Protein AF-A0A1E4RQ78-F1 (afdb_monomer_lite)

Foldseek 3Di:
DDDDPDPDLDQQDQDPDDDNVVSVVVSVVSNVVSVVCVVVPDDLLNVLVLLCVLCVQPLVLLQLLLQLQLLCVVQPQALDDDLVSLVVCQVVQVVCCVVPNLVSVQVSQVVCVVSVNDPDRPNDDAGSNGNGSSRNNSDDPVQSVCSLLQHDDPDHNLPPDDPDPTHRPRDD

Organism: NCBI:txid984485

pLDDT: mean 79.05, std 14.65, range [34.5, 94.62]

Sequence (172 aa):
MNESKENEILRPVFPKKGNLLLNALNYVKEVDNYQKQLSQSGTSQDRATELITRIKDKKQLLYLLSIFHYELSKIGITNKDPDEFRNSILWRYRLNWLFKYNKIHNIFWESCQLENVSENNHSLGFNPISIGILDPRNFSTDTYKQLQSGKLGSVDFSDVQGITFSRPPYQR

Secondary structure (DSSP, 8-state):
---------PPP---SSS-HHHHHHHHHHHHHHHHHHHHHHS-HHHHHHHHHHHHTT-HHHHHHHHHHHHHHHTTT--TT--HHHHHHTHHHHHHHIIIIIHHHHHHHHHHHHHTTS-SS-------SS--GGG-GGGS-HHHHHHHHHTEETTEE-TT---S-S-------

Radius of gyration: 19.74 Å; chains: 1; bounding box: 45×48×54 Å

Structure (mmCIF, N/CA/C/O backbone):
data_AF-A0A1E4RQ78-F1
#
_entry.id   AF-A0A1E4RQ78-F1
#
loop_
_atom_site.group_PDB
_atom_site.id
_atom_site.type_symbol
_atom_site.label_atom_id
_atom_site.label_alt_id
_atom_site.label_comp_id
_atom_site.label_asym_id
_atom_site.label_entity_id
_atom_site.label_seq_id
_atom_site.pdbx_PDB_ins_code
_atom_site.Cartn_x
_atom_site.Cartn_y
_atom_site.Cartn_z
_atom_site.occupancy
_atom_site.B_iso_or_equiv
_atom_site.auth_seq_id
_atom_site.auth_comp_id
_atom_site.auth_asym_id
_atom_site.auth_atom_id
_atom_site.pdbx_PDB_model_num
ATOM 1 N N . MET A 1 1 ? 17.948 29.890 20.705 1.00 34.88 1 MET A N 1
ATOM 2 C CA . MET A 1 1 ? 17.463 28.570 21.149 1.00 34.88 1 MET A CA 1
ATOM 3 C C . MET A 1 1 ? 15.946 28.659 21.111 1.00 34.88 1 MET A C 1
ATOM 5 O O . MET A 1 1 ? 15.369 29.207 22.034 1.00 34.88 1 MET A O 1
ATOM 9 N N . ASN A 1 2 ? 15.335 28.320 19.972 1.00 34.50 2 ASN A N 1
ATOM 10 C CA . ASN A 1 2 ? 13.887 28.439 19.777 1.00 34.50 2 ASN A CA 1
ATOM 11 C C . ASN A 1 2 ? 13.278 27.048 19.921 1.00 34.50 2 ASN A C 1
ATOM 13 O O . ASN A 1 2 ? 13.546 26.175 19.100 1.00 34.50 2 ASN A O 1
ATOM 17 N N . GLU A 1 3 ? 12.503 26.855 20.983 1.00 38.78 3 GLU A N 1
ATOM 18 C CA . GLU A 1 3 ? 11.664 25.678 21.180 1.00 38.78 3 GLU A CA 1
ATOM 19 C C . GLU A 1 3 ? 10.514 25.704 20.171 1.00 38.78 3 GLU A C 1
ATOM 21 O O . GLU A 1 3 ? 9.597 26.524 20.248 1.00 38.78 3 GLU A O 1
ATOM 26 N N . SER A 1 4 ? 10.573 24.790 19.209 1.00 38.41 4 SER A N 1
ATOM 27 C CA . SER A 1 4 ? 9.435 24.411 18.383 1.00 38.41 4 SER A CA 1
ATOM 28 C C . SER A 1 4 ? 8.429 23.681 19.274 1.00 38.41 4 SER A C 1
ATOM 30 O O . SER A 1 4 ? 8.617 22.508 19.583 1.00 38.41 4 SER A O 1
ATOM 32 N N . LYS A 1 5 ? 7.372 24.368 19.720 1.00 39.25 5 LYS A N 1
ATOM 33 C CA . LYS A 1 5 ? 6.219 23.705 20.341 1.00 39.25 5 LYS A CA 1
ATOM 34 C C . LYS A 1 5 ? 5.534 22.842 19.282 1.00 39.25 5 LYS A C 1
ATOM 36 O O . LYS A 1 5 ? 4.937 23.373 18.347 1.00 39.25 5 LYS A O 1
ATOM 41 N N . GLU A 1 6 ? 5.649 21.526 19.422 1.00 43.47 6 GLU A N 1
ATOM 42 C CA . GLU A 1 6 ? 4.801 20.558 18.728 1.00 43.47 6 GLU A CA 1
ATOM 43 C C . GLU A 1 6 ? 3.330 20.899 19.002 1.00 43.47 6 GLU A C 1
ATOM 45 O O . GLU A 1 6 ? 2.897 20.993 20.151 1.00 43.47 6 GLU A O 1
ATOM 50 N N . ASN A 1 7 ? 2.560 21.133 17.939 1.00 47.66 7 ASN A N 1
ATOM 51 C CA . ASN A 1 7 ? 1.110 21.267 18.023 1.00 47.66 7 ASN A CA 1
ATOM 52 C C . ASN A 1 7 ? 0.508 19.880 18.295 1.00 47.66 7 ASN A C 1
ATOM 54 O O . ASN A 1 7 ? 0.109 19.182 17.363 1.00 47.66 7 ASN A O 1
ATOM 58 N N . GLU A 1 8 ? 0.456 19.463 19.560 1.00 53.97 8 GLU A N 1
ATOM 59 C CA . GLU A 1 8 ? -0.307 18.279 19.953 1.00 53.97 8 GLU A CA 1
ATOM 60 C C . GLU A 1 8 ? -1.803 18.513 19.705 1.00 53.97 8 GLU A C 1
ATOM 62 O O . GLU A 1 8 ? -2.413 19.454 20.220 1.00 53.97 8 GLU A O 1
ATOM 67 N N . ILE A 1 9 ? -2.418 17.635 18.912 1.00 61.25 9 ILE A N 1
ATOM 68 C CA . ILE A 1 9 ? -3.861 17.652 18.675 1.00 61.25 9 ILE A CA 1
ATOM 69 C C . ILE A 1 9 ? -4.535 17.040 19.911 1.00 61.25 9 ILE A C 1
ATOM 71 O O . ILE A 1 9 ? -4.527 15.822 20.110 1.00 61.25 9 ILE A O 1
ATOM 75 N N . LEU A 1 10 ? -5.106 17.890 20.764 1.00 67.94 10 LEU A N 1
ATOM 76 C CA . LEU A 1 10 ? -5.734 17.493 22.026 1.00 67.94 10 LEU A CA 1
ATOM 77 C C . LEU A 1 10 ? -7.095 16.821 21.795 1.00 67.94 10 LEU A C 1
ATOM 79 O O . LEU A 1 10 ? -7.937 17.336 21.060 1.00 67.94 10 LEU A O 1
ATOM 83 N N . ARG A 1 11 ? -7.330 15.678 22.456 1.00 73.81 11 ARG A N 1
ATOM 84 C CA . ARG A 1 11 ? -8.619 14.967 22.398 1.00 73.81 11 ARG A CA 1
ATOM 85 C C . ARG A 1 11 ? -9.727 15.796 23.063 1.00 73.81 11 ARG A C 1
ATOM 87 O O . ARG A 1 11 ? -9.535 16.225 24.203 1.00 73.81 11 ARG A O 1
ATOM 94 N N . PRO A 1 12 ? -10.896 15.965 22.420 1.00 76.88 12 PRO A N 1
ATOM 95 C CA . PRO A 1 12 ? -12.011 16.692 23.015 1.00 76.88 12 PRO A CA 1
ATOM 96 C C . PRO A 1 12 ? -12.597 15.928 24.211 1.00 76.88 12 PRO A C 1
ATOM 98 O O . PRO A 1 12 ? -12.748 14.703 24.180 1.00 76.88 12 PRO A O 1
ATOM 101 N N . VAL A 1 13 ? -12.957 16.657 25.270 1.00 82.44 13 VAL A N 1
ATOM 102 C CA . VAL A 1 13 ? -13.516 16.114 26.520 1.00 82.44 13 VAL A CA 1
ATOM 103 C C . VAL A 1 13 ? -14.897 16.714 26.751 1.00 82.44 13 VAL A C 1
ATOM 105 O O . VAL A 1 13 ? -15.047 17.932 26.756 1.00 82.44 13 VAL A O 1
ATOM 108 N N . PHE A 1 14 ? -15.905 15.869 26.991 1.00 79.81 14 PHE A N 1
ATOM 109 C CA . PHE A 1 14 ? -17.268 16.348 27.211 1.00 79.81 14 PHE A CA 1
ATOM 110 C C . PHE A 1 14 ? -17.356 17.211 28.486 1.00 79.81 14 PHE A C 1
ATOM 112 O O . PHE A 1 14 ? -17.024 16.730 29.581 1.00 79.81 14 PHE A O 1
ATOM 119 N N . PRO A 1 15 ? -17.830 18.465 28.396 1.00 74.75 15 PRO A N 1
ATOM 120 C CA . PRO A 1 15 ? -17.917 19.337 29.556 1.00 74.75 15 PRO A CA 1
ATOM 121 C C . PRO A 1 15 ? -19.041 18.889 30.504 1.00 74.75 15 PRO A C 1
ATOM 123 O O . PRO A 1 15 ? -20.223 18.884 30.163 1.00 74.75 15 PRO A O 1
ATOM 126 N N . LYS A 1 16 ? -18.667 18.546 31.745 1.00 74.38 16 LYS A N 1
ATOM 127 C CA . LYS A 1 16 ? -19.569 18.012 32.789 1.00 74.38 16 LYS A CA 1
ATOM 128 C C . LYS A 1 16 ? -20.489 19.057 33.449 1.00 74.38 16 LYS A C 1
ATOM 130 O O . LYS A 1 16 ? -21.233 18.711 34.362 1.00 74.38 16 LYS A O 1
ATOM 135 N N . LYS A 1 17 ? -20.416 20.334 33.057 1.00 66.75 17 LYS A N 1
ATOM 136 C CA . LYS A 1 17 ? -21.182 21.447 33.653 1.00 66.75 17 LYS A CA 1
ATOM 137 C C . LYS A 1 17 ? -21.739 22.365 32.560 1.00 66.75 17 LYS A C 1
ATOM 139 O O . LYS A 1 17 ? -21.074 22.574 31.550 1.00 66.75 17 LYS A O 1
ATOM 144 N N . GLY A 1 18 ? -22.925 22.938 32.781 1.00 70.19 18 GLY A N 1
ATOM 145 C CA . GLY A 1 18 ? -23.578 23.875 31.856 1.00 70.19 18 GLY A CA 1
ATOM 146 C C . GLY A 1 18 ? -24.788 23.287 31.123 1.00 70.19 18 GLY A C 1
ATOM 147 O O . GLY A 1 18 ? -25.322 22.249 31.512 1.00 70.19 18 GLY A O 1
ATOM 148 N N . ASN A 1 19 ? -25.248 23.982 30.081 1.00 76.94 19 ASN A N 1
ATOM 149 C CA . ASN A 1 19 ? -26.427 23.587 29.314 1.00 76.94 19 ASN A CA 1
ATOM 150 C C . ASN A 1 19 ? -26.110 22.355 28.445 1.00 76.94 19 ASN A C 1
ATOM 152 O O . ASN A 1 19 ? -25.382 22.453 27.458 1.00 76.94 19 ASN A O 1
ATOM 156 N N . LEU A 1 20 ? -26.662 21.199 28.830 1.00 76.69 20 LEU A N 1
ATOM 157 C CA . LEU A 1 20 ? -26.375 19.882 28.245 1.00 76.69 20 LEU A CA 1
ATOM 158 C C . LEU A 1 20 ? -26.516 19.841 26.720 1.00 76.69 20 LEU A C 1
ATOM 160 O O . LEU A 1 20 ? -25.713 19.197 26.051 1.00 76.69 20 LEU A O 1
ATO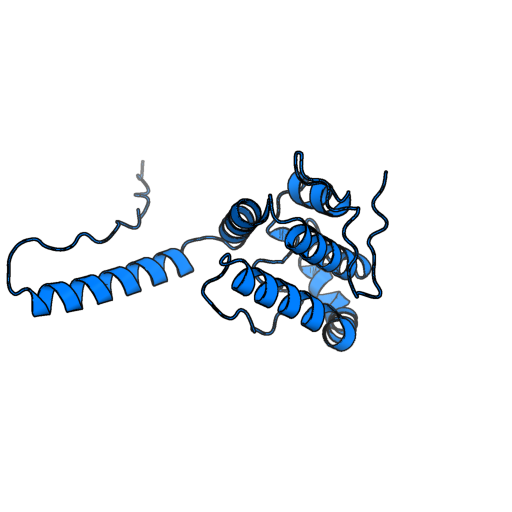M 164 N N . LEU A 1 21 ? -27.508 20.544 26.173 1.00 74.12 21 LEU A N 1
ATOM 165 C CA . LEU A 1 21 ? -27.822 20.512 24.745 1.00 74.12 21 LEU A CA 1
ATOM 166 C C . LEU A 1 21 ? -26.781 21.288 23.921 1.00 74.12 21 LEU A C 1
ATOM 168 O O . LEU A 1 21 ? -26.311 20.807 22.893 1.00 74.12 21 LEU A O 1
ATOM 172 N N . LEU A 1 22 ? -26.345 22.447 24.423 1.00 76.94 22 LEU A N 1
ATOM 173 C CA . LEU A 1 22 ? -25.250 23.223 23.828 1.00 76.94 22 LEU A CA 1
ATOM 174 C C . LEU A 1 22 ? -23.902 22.505 23.980 1.00 76.94 22 LEU A C 1
ATOM 176 O O . LEU A 1 22 ? -23.108 22.487 23.043 1.00 76.94 22 LEU A O 1
ATOM 180 N N . ASN A 1 23 ? -23.669 21.861 25.126 1.00 78.50 23 ASN A N 1
ATOM 181 C CA . ASN A 1 23 ? -22.466 21.068 25.375 1.00 78.50 23 ASN A CA 1
ATOM 182 C C . ASN A 1 23 ? -22.370 19.863 24.432 1.00 78.50 23 ASN A C 1
ATOM 184 O O . ASN A 1 23 ? -21.291 19.586 23.920 1.00 78.50 23 ASN A O 1
ATOM 188 N N . ALA A 1 24 ? -23.486 19.181 24.161 1.00 71.19 24 ALA A N 1
ATOM 189 C CA . ALA A 1 24 ? -23.534 18.081 23.203 1.00 71.19 24 ALA A CA 1
ATOM 190 C C . ALA A 1 24 ? -23.237 18.543 21.773 1.00 71.19 24 ALA A C 1
ATOM 192 O O . ALA A 1 24 ? -22.398 17.941 21.109 1.00 71.19 24 ALA A O 1
ATOM 193 N N . LEU A 1 25 ? -23.853 19.638 21.320 1.00 77.69 25 LEU A N 1
ATOM 194 C CA . LEU A 1 25 ? -23.603 20.185 19.982 1.00 77.69 25 LEU A CA 1
ATOM 195 C C . LEU A 1 25 ? -22.151 20.654 19.806 1.00 77.69 25 LEU A C 1
ATOM 197 O O . LEU A 1 25 ? -21.535 20.378 18.777 1.00 77.69 25 LEU A O 1
ATOM 201 N N . ASN A 1 26 ? -21.589 21.323 20.815 1.00 79.06 26 ASN A N 1
ATOM 202 C CA . ASN A 1 26 ? -20.194 21.759 20.787 1.00 79.06 26 ASN A CA 1
ATOM 203 C C . ASN A 1 26 ? -19.230 20.575 20.828 1.00 79.06 26 ASN A C 1
ATOM 205 O O . ASN A 1 26 ? -18.300 20.539 20.032 1.00 79.06 26 ASN A O 1
ATOM 209 N N . TYR A 1 27 ? -19.486 19.582 21.680 1.00 76.00 27 TYR A N 1
ATOM 210 C CA . TYR A 1 27 ? -18.662 18.381 21.753 1.00 76.00 27 TYR A CA 1
ATOM 211 C C . TYR A 1 27 ? -18.664 17.606 20.432 1.00 76.00 27 TYR A C 1
ATOM 213 O O . TYR A 1 27 ? -17.602 17.227 19.956 1.00 76.00 27 TYR A O 1
ATOM 221 N N . VAL A 1 28 ? -19.825 17.427 19.793 1.00 75.62 28 VAL A N 1
ATOM 222 C CA . VAL A 1 28 ? -19.912 16.788 18.467 1.00 75.62 28 VAL A CA 1
ATOM 223 C C . VAL A 1 28 ? -19.101 17.570 17.433 1.00 75.62 28 VAL A C 1
ATOM 225 O O . VAL A 1 28 ? -18.307 16.987 16.705 1.00 75.62 28 VAL A O 1
ATOM 228 N N . LYS A 1 29 ? -19.217 18.902 17.416 1.00 76.81 29 LYS A N 1
ATOM 229 C CA . LYS A 1 29 ? -18.443 19.759 16.507 1.00 76.81 29 LYS A CA 1
ATOM 230 C C . LYS A 1 29 ? -16.934 19.709 16.777 1.00 76.81 29 LYS A C 1
ATOM 232 O O . LYS A 1 29 ? -16.139 19.766 15.842 1.00 76.81 29 LYS A O 1
ATOM 237 N N . GLU A 1 30 ? -16.528 19.624 18.040 1.00 80.25 30 GLU A N 1
ATOM 238 C CA . GLU A 1 30 ? -15.129 19.465 18.444 1.00 80.25 30 GLU A CA 1
ATOM 239 C C . GLU A 1 30 ? -14.586 18.086 18.070 1.00 80.25 30 GLU A C 1
ATOM 241 O O . GLU A 1 30 ? -13.465 18.006 17.582 1.00 80.25 30 GLU A O 1
ATOM 246 N N . VAL A 1 31 ? -15.380 17.023 18.221 1.00 72.50 31 VAL A N 1
ATOM 247 C CA . VAL A 1 31 ? -15.047 15.671 17.749 1.00 72.50 31 VAL A CA 1
ATOM 248 C C . VAL A 1 31 ? -14.895 15.653 16.231 1.00 72.50 31 VAL A C 1
ATOM 250 O O . VAL A 1 31 ? -13.878 15.165 15.746 1.00 72.50 31 VAL A O 1
ATOM 253 N N . ASP A 1 32 ? -15.819 16.258 15.483 1.00 64.69 32 ASP A N 1
ATOM 254 C CA . ASP A 1 32 ? -15.731 16.365 14.022 1.00 64.69 32 ASP A CA 1
ATOM 255 C C . ASP A 1 32 ? -14.486 17.144 13.581 1.00 64.69 32 ASP A C 1
ATOM 257 O O . ASP A 1 32 ? -13.793 16.758 12.638 1.00 64.69 32 ASP A O 1
ATOM 261 N N . ASN A 1 33 ? -14.172 18.252 14.258 1.00 70.69 33 ASN A N 1
ATOM 262 C CA . ASN A 1 33 ? -12.980 19.046 13.968 1.00 70.69 33 ASN A CA 1
ATOM 263 C C . ASN A 1 33 ? -11.694 18.310 14.354 1.00 70.69 33 ASN A C 1
ATOM 265 O O . ASN A 1 33 ? -10.731 18.355 13.596 1.00 70.69 33 ASN A O 1
ATOM 269 N N . TYR A 1 34 ? -11.685 17.605 15.484 1.00 68.31 34 TYR A N 1
ATOM 270 C CA . TYR A 1 34 ? -10.576 16.765 15.925 1.00 68.31 34 TYR A CA 1
ATOM 271 C C . TYR A 1 34 ? -10.320 15.629 14.932 1.00 68.31 34 TYR A C 1
ATOM 273 O O . TYR A 1 34 ? -9.189 15.423 14.498 1.00 68.31 34 TYR A O 1
ATOM 281 N N . GLN A 1 35 ? -11.375 14.945 14.484 1.00 56.06 35 GLN A N 1
ATOM 282 C CA . GLN A 1 35 ? -11.288 13.921 13.448 1.00 56.06 35 GLN A CA 1
ATOM 283 C C . GLN A 1 35 ? -10.815 14.505 12.117 1.00 56.06 35 GLN A C 1
ATOM 285 O O . GLN A 1 35 ? -9.948 13.912 11.480 1.00 56.06 35 GLN A O 1
ATOM 290 N N . LYS A 1 36 ? -11.298 15.684 11.706 1.00 62.66 36 LYS A N 1
ATOM 291 C CA . LYS A 1 36 ? -10.796 16.383 10.509 1.00 62.66 36 LYS A CA 1
ATOM 292 C C . LYS A 1 36 ? -9.323 16.757 10.633 1.00 62.66 36 LYS A C 1
ATOM 294 O O . LYS A 1 36 ? -8.587 16.568 9.672 1.00 62.66 36 LYS A O 1
ATOM 299 N N . GLN A 1 37 ? -8.888 17.241 11.794 1.00 63.81 37 GLN A N 1
ATOM 300 C CA . GLN A 1 37 ? -7.493 17.594 12.052 1.00 63.81 37 GLN A CA 1
ATOM 301 C C . GLN A 1 37 ? -6.595 16.357 12.037 1.00 63.81 37 GLN A C 1
ATOM 303 O O . GLN A 1 37 ? -5.589 16.378 11.340 1.00 63.81 37 GLN A O 1
ATOM 308 N N . LEU A 1 38 ? -6.997 15.248 12.669 1.00 57.19 38 LEU A N 1
ATOM 309 C CA . LEU A 1 38 ? -6.299 13.959 12.559 1.00 57.19 38 LEU A CA 1
ATOM 310 C C . LEU A 1 38 ? -6.249 13.450 11.108 1.00 57.19 38 LEU A C 1
ATOM 312 O O . LEU A 1 38 ? -5.212 12.994 10.626 1.00 57.19 38 LEU A O 1
ATOM 316 N N . SER A 1 39 ? -7.356 13.601 10.376 1.00 55.34 39 SER A N 1
ATOM 317 C CA . SER A 1 39 ? -7.459 13.265 8.948 1.00 55.34 39 SER A CA 1
ATOM 318 C C . SER A 1 39 ? -6.615 14.174 8.049 1.00 55.34 39 SER A C 1
ATOM 320 O O . SER A 1 39 ? -6.447 13.877 6.866 1.00 55.34 39 SER A O 1
ATOM 322 N N . GLN A 1 40 ? -6.100 15.288 8.569 1.00 62.06 40 GLN A N 1
ATOM 323 C CA . GLN A 1 40 ? -5.275 16.261 7.852 1.00 62.06 40 GLN A CA 1
ATOM 324 C C . GLN A 1 40 ? -3.814 16.258 8.325 1.00 62.06 40 GLN A C 1
ATOM 326 O O . GLN A 1 40 ? -2.945 16.639 7.547 1.00 62.06 40 GLN A O 1
ATOM 331 N N . SER A 1 41 ? -3.525 15.793 9.544 1.00 57.22 41 SER A N 1
ATOM 332 C CA . SER A 1 41 ? -2.201 15.879 10.169 1.00 57.22 41 SER A CA 1
ATOM 333 C C . SER A 1 41 ? -1.306 14.659 9.955 1.00 57.22 41 SER A C 1
ATOM 335 O O . SER A 1 41 ? -0.091 14.793 10.048 1.00 57.22 41 SER A O 1
ATOM 337 N N . GLY A 1 42 ? -1.865 13.477 9.673 1.00 62.91 42 GLY A N 1
ATOM 338 C CA . GLY A 1 42 ? -1.062 12.280 9.390 1.00 62.91 42 GLY A CA 1
ATOM 339 C C . GLY A 1 42 ? -0.532 12.275 7.957 1.00 62.91 42 GLY A C 1
ATOM 340 O O . GLY A 1 42 ? -1.317 12.478 7.020 1.00 62.91 42 GLY A O 1
ATOM 341 N N . THR A 1 43 ? 0.763 12.000 7.776 1.00 81.06 43 THR A N 1
ATOM 342 C CA . THR A 1 43 ? 1.363 11.796 6.449 1.00 81.06 43 THR A CA 1
ATOM 343 C C . THR A 1 43 ? 0.749 10.568 5.766 1.00 81.06 43 THR A C 1
ATOM 345 O O . THR A 1 43 ? 0.177 9.685 6.412 1.00 81.06 43 THR A O 1
ATOM 348 N N . SER A 1 44 ? 0.864 10.465 4.438 1.00 82.62 44 SER A N 1
ATOM 349 C CA . SER A 1 44 ? 0.428 9.258 3.715 1.00 82.62 44 SER A CA 1
ATOM 350 C C . SER A 1 44 ? 1.146 7.992 4.209 1.00 82.62 44 SER A C 1
ATOM 352 O O . SER A 1 44 ? 0.567 6.908 4.168 1.00 82.62 44 SER A O 1
ATOM 354 N N . GLN A 1 45 ? 2.372 8.134 4.723 1.00 85.12 45 GLN A N 1
ATOM 355 C CA . GLN A 1 45 ? 3.162 7.056 5.323 1.00 85.12 45 GLN A CA 1
ATOM 356 C C . GLN A 1 45 ? 2.602 6.616 6.679 1.00 85.12 45 GLN A C 1
ATOM 358 O O . GLN A 1 45 ? 2.487 5.413 6.924 1.00 85.12 45 GLN A O 1
ATOM 363 N N . ASP A 1 46 ? 2.171 7.556 7.524 1.00 85.12 46 ASP A N 1
ATOM 364 C CA . ASP A 1 46 ? 1.518 7.230 8.801 1.00 85.12 46 ASP A CA 1
ATOM 365 C C . ASP A 1 46 ? 0.228 6.443 8.557 1.00 85.12 46 ASP A C 1
ATOM 367 O O . ASP A 1 46 ? -0.001 5.395 9.161 1.00 85.12 46 ASP A O 1
ATOM 371 N N . ARG A 1 47 ? -0.575 6.883 7.581 1.00 85.38 47 ARG A N 1
ATOM 372 C CA . ARG A 1 47 ? -1.823 6.201 7.200 1.00 85.38 47 ARG A CA 1
ATOM 373 C C . ARG A 1 47 ? -1.579 4.832 6.581 1.00 85.38 47 ARG A C 1
ATOM 375 O O . ARG A 1 47 ? -2.355 3.913 6.823 1.00 85.38 47 ARG A O 1
ATOM 382 N N . ALA A 1 48 ? -0.518 4.670 5.792 1.00 89.12 48 ALA A N 1
ATOM 383 C CA . ALA A 1 48 ? -0.139 3.366 5.252 1.00 89.12 48 ALA A CA 1
ATOM 384 C C . ALA A 1 48 ? 0.344 2.417 6.359 1.00 89.12 48 ALA A C 1
ATOM 386 O O . ALA A 1 48 ? 0.003 1.234 6.352 1.00 89.12 48 ALA A O 1
ATOM 387 N N . THR A 1 49 ? 1.077 2.935 7.346 1.00 89.31 49 THR A N 1
ATOM 388 C CA . THR A 1 49 ? 1.518 2.172 8.523 1.00 89.31 49 THR A CA 1
ATOM 389 C C . THR A 1 49 ? 0.328 1.734 9.378 1.00 89.31 49 THR A C 1
ATOM 391 O O . THR A 1 49 ? 0.236 0.571 9.786 1.00 89.31 49 THR A O 1
ATOM 394 N N . GLU A 1 50 ? -0.631 2.632 9.601 1.00 88.81 50 GLU A N 1
ATOM 395 C CA . GLU A 1 50 ? -1.884 2.315 10.281 1.00 88.81 50 GLU A CA 1
ATOM 396 C C . GLU A 1 50 ? -2.700 1.277 9.499 1.00 88.81 50 GLU A C 1
ATOM 398 O O . GLU A 1 50 ? -3.156 0.289 10.078 1.00 88.81 50 GLU A O 1
ATOM 403 N N . LEU A 1 51 ? -2.827 1.444 8.178 1.00 90.56 51 LEU A N 1
ATOM 404 C CA . LEU A 1 51 ? -3.499 0.486 7.304 1.00 90.56 51 LEU A CA 1
ATOM 405 C C . LEU A 1 51 ? -2.888 -0.910 7.456 1.00 90.56 51 LEU A C 1
ATOM 407 O O . LEU A 1 51 ? -3.621 -1.855 7.736 1.00 90.56 51 LEU A O 1
ATOM 411 N N . ILE A 1 52 ? -1.559 -1.034 7.348 1.00 93.62 52 ILE A N 1
ATOM 412 C CA . ILE A 1 52 ? -0.845 -2.305 7.551 1.00 93.62 52 ILE A CA 1
ATOM 413 C C . ILE A 1 52 ? -1.156 -2.892 8.922 1.00 93.62 52 ILE A C 1
ATOM 415 O O . ILE A 1 52 ? -1.485 -4.070 9.018 1.00 93.62 52 ILE A O 1
ATOM 419 N N . THR A 1 53 ? -1.130 -2.075 9.973 1.00 91.75 53 THR A N 1
ATOM 420 C CA . THR A 1 53 ? -1.444 -2.526 11.334 1.00 91.75 53 THR A CA 1
ATOM 421 C C . THR A 1 53 ? -2.856 -3.109 11.437 1.00 91.75 53 THR A C 1
ATOM 423 O O . THR A 1 53 ? -3.049 -4.114 12.121 1.00 91.75 53 THR A O 1
ATOM 426 N N . ARG A 1 54 ? -3.834 -2.530 10.729 1.00 90.88 54 ARG A N 1
ATOM 427 C CA . ARG A 1 54 ? -5.236 -2.987 10.720 1.00 90.88 54 ARG A CA 1
ATOM 428 C C . ARG A 1 54 ? -5.483 -4.227 9.847 1.00 90.88 54 ARG A C 1
ATOM 430 O O . ARG A 1 54 ? -6.442 -4.964 10.102 1.00 90.88 54 ARG A O 1
ATOM 437 N N . ILE A 1 55 ? -4.660 -4.455 8.819 1.00 93.25 55 ILE A N 1
ATOM 438 C CA . ILE A 1 55 ? -4.829 -5.566 7.859 1.00 93.25 55 ILE A CA 1
ATOM 439 C C . ILE A 1 55 ? -3.809 -6.699 8.019 1.00 93.25 55 ILE A C 1
ATOM 441 O O . ILE A 1 55 ? -3.927 -7.695 7.314 1.00 93.25 55 ILE A O 1
ATOM 445 N N . LYS A 1 56 ? -2.826 -6.583 8.922 1.00 92.88 56 LYS A N 1
ATOM 446 C CA . LYS A 1 56 ? -1.712 -7.543 9.070 1.00 92.88 56 LYS A CA 1
ATOM 447 C C . LYS A 1 56 ? -2.138 -9.001 9.275 1.00 92.88 56 LYS A C 1
ATOM 449 O O . LYS A 1 56 ? -1.415 -9.896 8.866 1.00 92.88 56 LYS A O 1
ATOM 454 N N . ASP A 1 57 ? -3.314 -9.234 9.855 1.00 91.62 57 ASP A N 1
ATOM 455 C CA . ASP A 1 57 ? -3.851 -10.578 10.106 1.00 91.62 57 ASP A CA 1
ATOM 456 C C . ASP A 1 57 ? -4.907 -10.994 9.057 1.00 91.62 57 ASP A C 1
ATOM 458 O O . ASP A 1 57 ? -5.455 -12.094 9.099 1.00 91.62 57 ASP A O 1
ATOM 462 N N . LYS A 1 58 ? -5.191 -10.125 8.077 1.00 92.44 58 LYS A N 1
ATOM 463 C CA . LYS A 1 58 ? -6.223 -10.302 7.048 1.00 92.44 58 LYS A CA 1
ATOM 464 C C . LYS A 1 58 ? -5.586 -10.702 5.721 1.00 92.44 58 LYS A C 1
ATOM 466 O O . LYS A 1 58 ? -5.331 -9.862 4.856 1.00 92.44 58 LYS A O 1
ATOM 471 N N . LYS A 1 59 ? -5.359 -12.009 5.542 1.00 93.00 59 LYS A N 1
ATOM 472 C CA . LYS A 1 59 ? -4.678 -12.581 4.361 1.00 93.00 59 LYS A CA 1
ATOM 473 C C . LYS A 1 59 ? -5.211 -12.053 3.023 1.00 93.00 59 LYS A C 1
ATOM 475 O O . LYS A 1 59 ? -4.422 -11.699 2.154 1.00 93.00 59 LYS A O 1
ATOM 480 N N . GLN A 1 60 ? -6.533 -11.958 2.864 1.00 90.94 60 GLN A N 1
ATOM 481 C CA . GLN A 1 60 ? -7.156 -11.488 1.621 1.00 90.94 60 GLN A CA 1
ATOM 482 C C . GLN A 1 60 ? -6.779 -10.036 1.288 1.00 90.94 60 GLN A C 1
ATOM 484 O O . GLN A 1 60 ? -6.473 -9.723 0.138 1.00 90.94 60 GLN A O 1
ATOM 489 N N . LEU A 1 61 ? -6.765 -9.152 2.289 1.00 93.00 61 LEU A N 1
ATOM 490 C CA . LEU A 1 61 ? -6.404 -7.745 2.104 1.00 93.00 61 LEU A CA 1
ATOM 491 C C . LEU A 1 61 ? -4.912 -7.588 1.809 1.00 93.00 61 LEU A C 1
ATOM 493 O O . LEU A 1 61 ? -4.544 -6.821 0.921 1.00 93.00 61 LEU A O 1
ATOM 497 N N . LEU A 1 62 ? -4.060 -8.356 2.493 1.00 94.62 62 LEU A N 1
ATOM 498 C CA . LEU A 1 62 ? -2.625 -8.402 2.199 1.00 94.62 62 LEU A CA 1
ATOM 499 C C . LEU A 1 62 ? -2.352 -8.879 0.771 1.00 94.62 62 LEU A C 1
ATOM 501 O O . LEU A 1 62 ? -1.547 -8.280 0.058 1.00 94.62 62 LEU A O 1
ATOM 505 N N . TYR A 1 63 ? -3.069 -9.911 0.331 1.00 93.00 63 TYR A N 1
ATOM 506 C CA . TYR A 1 63 ? -2.986 -10.431 -1.027 1.00 93.00 63 TYR A CA 1
ATOM 507 C C . TYR A 1 63 ? -3.418 -9.393 -2.074 1.00 93.00 63 TYR A C 1
ATOM 509 O O . TYR A 1 63 ? -2.694 -9.160 -3.042 1.00 93.00 63 TYR A O 1
ATOM 517 N N . LEU A 1 64 ? -4.548 -8.708 -1.866 1.00 92.19 64 LEU A N 1
ATOM 518 C CA . LEU A 1 64 ? -5.022 -7.647 -2.764 1.00 92.19 64 LEU A CA 1
ATOM 519 C C . LEU A 1 64 ? -4.034 -6.474 -2.850 1.00 92.19 64 LEU A C 1
ATOM 521 O O . LEU A 1 64 ? -3.734 -6.009 -3.952 1.00 92.19 64 LEU A O 1
ATOM 525 N N . LEU A 1 65 ? -3.484 -6.037 -1.713 1.00 94.31 65 LEU A N 1
ATOM 526 C CA . LEU A 1 65 ? -2.459 -4.991 -1.670 1.00 94.31 65 LEU A CA 1
ATOM 527 C C . LEU A 1 65 ? -1.184 -5.422 -2.407 1.00 94.31 65 LEU A C 1
ATOM 529 O O . LEU A 1 65 ? -0.635 -4.666 -3.208 1.00 94.31 65 LEU A O 1
ATOM 533 N N . SER A 1 66 ? -0.746 -6.661 -2.183 1.00 93.94 66 SER A N 1
ATOM 534 C CA . SER A 1 66 ? 0.412 -7.256 -2.851 1.00 93.94 66 SER A CA 1
ATOM 535 C C . SER A 1 66 ? 0.235 -7.301 -4.373 1.00 93.94 66 SER A C 1
ATOM 537 O O . SER A 1 66 ? 1.127 -6.856 -5.100 1.00 93.94 66 SER A O 1
ATOM 539 N N . ILE A 1 67 ? -0.929 -7.747 -4.868 1.00 92.88 67 ILE A N 1
ATOM 540 C CA . ILE A 1 67 ? -1.254 -7.723 -6.305 1.00 92.88 67 ILE A CA 1
ATOM 541 C C . ILE A 1 67 ? -1.232 -6.298 -6.845 1.00 92.88 67 ILE A C 1
ATOM 543 O O . ILE A 1 67 ? -0.697 -6.067 -7.929 1.00 92.88 67 ILE A O 1
ATOM 547 N N . PHE A 1 68 ? -1.819 -5.346 -6.118 1.00 92.69 68 PHE A N 1
ATOM 548 C CA . PHE A 1 68 ? -1.859 -3.955 -6.551 1.00 92.69 68 PHE A CA 1
ATOM 549 C C . PHE A 1 68 ? -0.445 -3.400 -6.751 1.00 92.69 68 PHE A C 1
ATOM 551 O O . PHE A 1 68 ? -0.123 -2.887 -7.823 1.00 92.69 68 PHE A O 1
ATOM 558 N N . HIS A 1 69 ? 0.434 -3.588 -5.764 1.00 94.31 69 HIS A N 1
ATOM 559 C CA . HIS A 1 69 ? 1.847 -3.205 -5.845 1.00 94.31 69 HIS A CA 1
ATOM 560 C C . HIS A 1 69 ? 2.591 -3.934 -6.965 1.00 94.31 69 HIS A C 1
ATOM 562 O O . HIS A 1 69 ? 3.347 -3.311 -7.708 1.00 94.31 69 HIS A O 1
ATOM 568 N N . TYR A 1 70 ? 2.337 -5.228 -7.149 1.00 92.19 70 TYR A N 1
ATOM 569 C CA . TYR A 1 70 ? 2.939 -6.006 -8.227 1.00 92.19 70 TYR A CA 1
ATOM 570 C C . TYR A 1 70 ? 2.542 -5.475 -9.614 1.00 92.19 70 TYR A C 1
ATOM 572 O O . TYR A 1 70 ? 3.397 -5.274 -10.477 1.00 92.19 70 TYR A O 1
ATOM 580 N N . GLU A 1 71 ? 1.262 -5.187 -9.840 1.00 90.31 71 GLU A N 1
ATOM 581 C CA . GLU A 1 71 ? 0.764 -4.647 -11.109 1.00 90.31 71 GLU A CA 1
ATOM 582 C C . GLU A 1 71 ? 1.277 -3.221 -11.397 1.00 90.31 71 GLU A C 1
ATOM 584 O O . GLU A 1 71 ? 1.471 -2.859 -12.562 1.00 90.31 71 GLU A O 1
ATOM 589 N N . LEU A 1 72 ? 1.561 -2.431 -10.358 1.00 91.62 72 LEU A N 1
ATOM 590 C CA . LEU A 1 72 ? 2.265 -1.148 -10.471 1.00 91.62 72 LEU A CA 1
ATOM 591 C C . LEU A 1 72 ? 3.752 -1.342 -10.818 1.00 91.62 72 LEU A C 1
ATOM 593 O O . LEU A 1 72 ? 4.277 -0.671 -11.712 1.00 91.62 72 LEU A O 1
ATOM 597 N N . SER A 1 73 ? 4.415 -2.324 -10.200 1.00 91.50 73 SER A N 1
ATOM 598 C CA . SER A 1 73 ? 5.832 -2.619 -10.450 1.00 91.50 73 SER A CA 1
ATOM 599 C C . SER A 1 73 ? 6.119 -3.024 -11.899 1.00 91.50 73 SER A C 1
ATOM 601 O O . SER A 1 73 ? 7.189 -2.715 -12.422 1.00 91.50 73 SER A O 1
ATOM 603 N N . LYS A 1 74 ? 5.141 -3.617 -12.603 1.00 89.88 74 LYS A N 1
ATOM 604 C CA . LYS A 1 74 ? 5.251 -3.976 -14.031 1.00 89.88 74 LYS A CA 1
ATOM 605 C C . LYS A 1 74 ? 5.508 -2.784 -14.949 1.00 89.88 74 LYS A C 1
ATOM 607 O O . LYS A 1 74 ? 6.036 -2.963 -16.044 1.00 89.88 74 LYS A O 1
ATOM 612 N N . ILE A 1 75 ? 5.126 -1.581 -14.525 1.00 89.06 75 ILE A N 1
ATOM 613 C CA . ILE A 1 75 ? 5.410 -0.333 -15.244 1.00 89.06 75 ILE A CA 1
ATOM 614 C C . ILE A 1 75 ? 6.481 0.513 -14.549 1.00 89.06 75 ILE A C 1
ATOM 616 O O . ILE A 1 75 ? 6.669 1.664 -14.927 1.00 89.06 75 ILE A O 1
ATOM 620 N N . GLY A 1 76 ? 7.184 -0.055 -13.564 1.00 87.56 76 GLY A N 1
ATOM 621 C CA . GLY A 1 76 ? 8.290 0.566 -12.833 1.00 87.56 76 GLY A CA 1
ATOM 622 C C . GLY A 1 76 ? 7.891 1.385 -11.603 1.00 87.56 76 GLY A C 1
ATOM 623 O O . GLY A 1 76 ? 8.773 1.927 -10.942 1.00 87.56 76 GLY A O 1
ATOM 624 N N . ILE A 1 77 ? 6.601 1.463 -11.258 1.00 89.38 77 ILE A N 1
ATOM 625 C CA . ILE A 1 77 ? 6.154 2.135 -10.029 1.00 89.38 77 ILE A CA 1
ATOM 626 C C . ILE A 1 77 ? 6.447 1.210 -8.846 1.00 89.38 77 ILE A C 1
ATOM 628 O O . ILE A 1 77 ? 5.844 0.147 -8.712 1.00 89.38 77 ILE A O 1
ATOM 632 N N . THR A 1 78 ? 7.385 1.609 -7.991 1.00 91.00 78 THR A N 1
ATOM 633 C CA . THR A 1 78 ? 7.839 0.832 -6.826 1.00 91.00 78 THR A CA 1
ATOM 634 C C . THR A 1 78 ? 7.951 1.742 -5.605 1.00 91.00 78 THR A C 1
ATOM 636 O O . THR A 1 78 ? 7.607 2.914 -5.666 1.00 91.00 78 THR A O 1
ATOM 639 N N . ASN A 1 79 ? 8.429 1.241 -4.468 1.00 88.69 79 ASN A N 1
ATOM 640 C CA . ASN A 1 79 ? 8.608 2.074 -3.279 1.00 88.69 79 ASN A CA 1
ATOM 641 C C . ASN A 1 79 ? 9.838 3.009 -3.342 1.00 88.69 79 ASN A C 1
ATOM 643 O O . ASN A 1 79 ? 10.092 3.740 -2.389 1.00 88.69 79 ASN A O 1
ATOM 647 N N . LYS A 1 80 ? 10.623 2.958 -4.427 1.00 88.19 80 LYS A N 1
ATOM 648 C CA . LYS A 1 80 ? 11.881 3.708 -4.604 1.00 88.19 80 LYS A CA 1
ATOM 649 C C . LYS A 1 80 ? 11.964 4.467 -5.929 1.00 88.19 80 LYS A C 1
ATOM 651 O O . LYS A 1 80 ? 13.036 4.947 -6.288 1.00 88.19 80 LYS A O 1
ATOM 656 N N . ASP A 1 81 ? 10.883 4.518 -6.696 1.00 83.56 81 ASP A N 1
ATOM 657 C CA . ASP A 1 81 ? 10.922 5.153 -8.006 1.00 83.56 81 ASP A CA 1
ATOM 658 C C . ASP A 1 81 ? 11.023 6.689 -7.877 1.00 83.56 81 ASP A C 1
ATOM 660 O O . ASP A 1 81 ? 10.393 7.256 -6.985 1.00 83.56 81 ASP A O 1
ATOM 664 N N . PRO A 1 82 ? 11.798 7.387 -8.729 1.00 81.31 82 PRO A N 1
ATOM 665 C CA . PRO A 1 82 ? 11.922 8.847 -8.683 1.00 81.31 82 PRO A CA 1
ATOM 666 C C . PRO A 1 82 ? 10.688 9.554 -9.272 1.00 81.31 82 PRO A C 1
ATOM 668 O O . PRO A 1 82 ? 9.992 9.005 -10.123 1.00 81.31 82 PRO A O 1
ATOM 671 N N . ASP A 1 83 ? 10.406 10.790 -8.850 1.00 76.25 83 ASP A N 1
ATOM 672 C CA . ASP A 1 83 ? 9.218 11.549 -9.295 1.00 76.25 83 ASP A CA 1
ATOM 673 C C . ASP A 1 83 ? 9.185 11.803 -10.802 1.00 76.25 83 ASP A C 1
ATOM 675 O O . ASP A 1 83 ? 8.147 11.651 -11.449 1.00 76.25 83 ASP A O 1
ATOM 679 N N . GLU A 1 84 ? 10.340 12.115 -11.381 1.00 78.25 84 GLU A N 1
ATOM 680 C CA . GLU A 1 84 ? 10.489 12.366 -12.816 1.00 78.25 84 GLU A CA 1
ATOM 681 C C . GLU A 1 84 ? 10.084 11.147 -13.659 1.00 78.25 84 GLU A C 1
ATOM 683 O O . GLU A 1 84 ? 9.483 11.289 -14.728 1.00 78.25 84 GLU A O 1
ATOM 688 N N . PHE A 1 85 ? 10.319 9.934 -13.142 1.00 83.62 85 PHE A N 1
ATOM 689 C CA . PHE A 1 85 ? 9.922 8.698 -13.809 1.00 83.62 85 PHE A CA 1
ATOM 690 C C . PHE A 1 85 ? 8.399 8.579 -13.926 1.00 83.62 85 PHE A C 1
ATOM 692 O O . PHE A 1 85 ? 7.893 8.201 -14.986 1.00 83.62 85 PHE A O 1
ATOM 699 N N . ARG A 1 86 ? 7.644 8.962 -12.890 1.00 80.44 86 ARG A N 1
ATOM 700 C CA . ARG A 1 86 ? 6.178 8.816 -12.865 1.00 80.44 86 ARG A CA 1
ATOM 701 C C . ARG A 1 86 ? 5.466 9.653 -13.924 1.00 80.44 86 ARG A C 1
ATOM 703 O O . ARG A 1 86 ? 4.451 9.218 -14.472 1.00 80.44 86 ARG A O 1
ATOM 710 N N . ASN A 1 87 ? 6.034 10.804 -14.277 1.00 79.88 87 ASN A N 1
ATOM 711 C CA . ASN A 1 87 ? 5.535 11.635 -15.373 1.00 79.88 87 ASN A CA 1
ATOM 712 C C . ASN A 1 87 ? 5.740 10.969 -16.743 1.00 79.88 87 ASN A C 1
ATOM 714 O O . ASN A 1 87 ? 4.884 11.072 -17.621 1.00 79.88 87 ASN A O 1
ATOM 718 N N . SER A 1 88 ? 6.831 10.221 -16.925 1.00 84.44 88 SER A N 1
ATOM 719 C CA . SER A 1 88 ? 7.145 9.563 -18.202 1.00 84.44 88 SER A CA 1
ATOM 720 C C . SER A 1 88 ? 6.234 8.367 -18.533 1.00 84.44 88 SER A C 1
ATOM 722 O O . SER A 1 88 ? 6.066 8.008 -19.698 1.00 84.44 88 SER A O 1
ATOM 724 N N . ILE A 1 89 ? 5.593 7.764 -17.527 1.00 86.44 89 ILE A N 1
ATOM 725 C CA . ILE A 1 89 ? 4.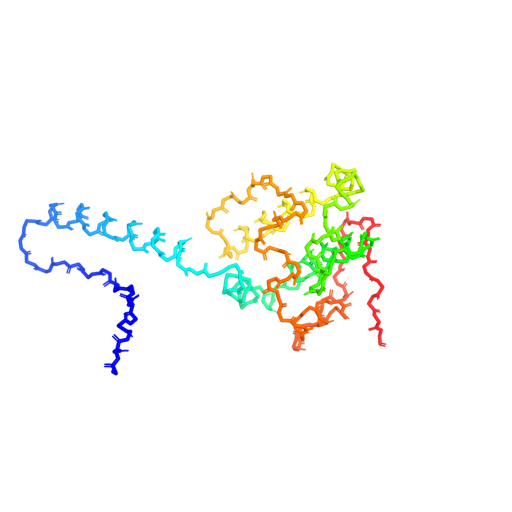778 6.545 -17.675 1.00 86.44 89 ILE A CA 1
ATOM 726 C C . ILE A 1 89 ? 3.265 6.805 -17.683 1.00 86.44 89 ILE A C 1
ATOM 728 O O . ILE A 1 89 ? 2.483 5.851 -17.669 1.00 86.44 89 ILE A O 1
ATOM 732 N N . LEU A 1 90 ? 2.837 8.072 -17.740 1.00 84.69 90 LEU A N 1
ATOM 733 C CA . LEU A 1 90 ? 1.429 8.488 -17.653 1.00 84.69 90 LEU A CA 1
ATOM 734 C C . LEU A 1 90 ? 0.501 7.686 -18.575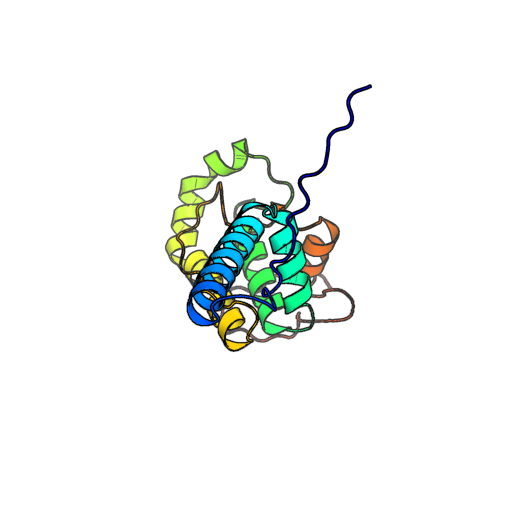 1.00 84.69 90 LEU A C 1
ATOM 736 O O . LEU A 1 90 ? -0.566 7.246 -18.151 1.00 84.69 90 LEU A O 1
ATOM 740 N N . TRP A 1 91 ? 0.902 7.465 -19.828 1.00 84.50 91 TRP A N 1
ATOM 741 C CA . TRP A 1 91 ? 0.099 6.711 -20.795 1.00 84.50 91 TRP A CA 1
ATOM 742 C C . TRP A 1 91 ? -0.055 5.232 -20.413 1.00 84.50 91 TRP A C 1
ATOM 744 O O . TRP A 1 91 ? -1.173 4.716 -20.370 1.00 84.50 91 TRP A O 1
ATOM 754 N N . ARG A 1 92 ? 1.055 4.559 -20.076 1.00 86.81 92 ARG A N 1
ATOM 755 C CA . ARG A 1 92 ? 1.047 3.153 -19.633 1.00 86.81 92 ARG A CA 1
ATOM 756 C C . ARG A 1 92 ? 0.204 2.982 -18.373 1.00 86.81 92 ARG A C 1
ATOM 758 O O . ARG A 1 92 ? -0.569 2.032 -18.272 1.00 86.81 92 ARG A O 1
ATOM 765 N N . TYR A 1 93 ? 0.317 3.935 -17.451 1.00 87.62 93 TYR A N 1
ATOM 766 C CA . TYR A 1 93 ? -0.505 3.977 -16.255 1.00 87.62 93 TYR A CA 1
ATOM 767 C C . TYR A 1 93 ? -1.991 4.113 -16.593 1.00 87.62 93 TYR A C 1
ATOM 769 O O . TYR A 1 93 ? -2.783 3.316 -16.109 1.00 87.62 93 TYR A O 1
ATOM 777 N N . ARG A 1 94 ? -2.384 5.073 -17.443 1.00 86.00 94 ARG A N 1
ATOM 778 C CA . ARG A 1 94 ? -3.795 5.300 -17.815 1.00 86.00 94 ARG A CA 1
ATOM 779 C C . ARG A 1 94 ? -4.441 4.067 -18.445 1.00 86.00 94 ARG A C 1
ATOM 781 O O . ARG A 1 94 ? -5.567 3.730 -18.087 1.00 86.00 94 ARG A O 1
ATOM 788 N N . LEU A 1 95 ? -3.723 3.375 -19.333 1.00 86.44 95 LEU A N 1
ATOM 789 C CA . LEU A 1 95 ? -4.199 2.120 -19.916 1.00 86.44 95 LEU A CA 1
ATOM 790 C C . LEU A 1 95 ? -4.451 1.069 -18.829 1.00 86.44 95 LEU A C 1
ATOM 7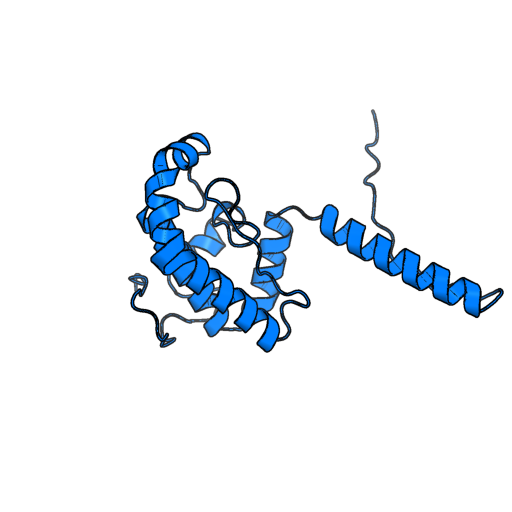92 O O . LEU A 1 95 ? -5.558 0.550 -18.708 1.00 86.44 95 LEU A O 1
ATOM 796 N N . ASN A 1 96 ? -3.453 0.788 -17.990 1.00 86.62 96 ASN A N 1
ATOM 797 C CA . ASN A 1 96 ? -3.607 -0.208 -16.931 1.00 86.62 96 ASN A CA 1
ATOM 798 C C . ASN A 1 96 ? -4.618 0.211 -15.856 1.00 86.62 96 ASN A C 1
ATOM 800 O O . ASN A 1 96 ? -5.264 -0.653 -15.265 1.00 86.62 96 ASN A O 1
ATOM 804 N N . TRP A 1 97 ? -4.800 1.510 -15.623 1.00 85.88 97 TRP A N 1
ATOM 805 C CA . TRP A 1 97 ? -5.803 2.035 -14.707 1.00 85.88 97 TRP A CA 1
ATOM 806 C C . TRP A 1 97 ? -7.212 1.646 -15.147 1.00 85.88 97 TRP A C 1
ATOM 808 O O . TRP A 1 97 ? -7.962 1.086 -14.345 1.00 85.88 97 TRP A O 1
ATOM 818 N N . LEU A 1 98 ? -7.523 1.847 -16.433 1.00 80.94 98 LEU A N 1
ATOM 819 C CA . LEU A 1 98 ? -8.823 1.518 -17.018 1.00 80.94 98 LEU A CA 1
ATOM 820 C C . LEU A 1 98 ? -9.120 0.014 -16.951 1.00 80.94 98 LEU A C 1
ATOM 822 O O . LEU A 1 98 ? -10.237 -0.393 -16.634 1.00 80.94 98 LEU A O 1
ATOM 826 N N . PHE A 1 99 ? -8.121 -0.824 -17.232 1.00 82.00 99 PHE A N 1
ATOM 827 C CA . PHE A 1 99 ? -8.334 -2.269 -17.324 1.00 82.00 99 PHE A CA 1
ATOM 828 C C . PHE A 1 99 ? -8.207 -3.007 -15.987 1.00 82.00 99 PHE A C 1
ATOM 830 O O . PHE A 1 99 ? -8.907 -4.005 -15.784 1.00 82.00 99 PHE A O 1
ATOM 837 N N . LYS A 1 100 ? -7.321 -2.547 -15.093 1.00 84.94 100 LYS A N 1
ATOM 838 C CA . LYS A 1 100 ? -6.863 -3.314 -13.924 1.00 84.94 100 LYS A CA 1
ATOM 839 C C . LYS A 1 100 ? -6.798 -2.513 -12.628 1.00 84.94 100 LYS A C 1
ATOM 841 O O . LYS A 1 100 ? -7.430 -2.929 -11.659 1.00 84.94 100 LYS A O 1
ATOM 846 N N . TYR A 1 101 ? -6.043 -1.410 -12.574 1.00 87.81 101 TYR A N 1
ATOM 847 C CA . TYR A 1 101 ? -5.709 -0.781 -11.287 1.00 87.81 101 TYR A CA 1
ATOM 848 C C . TYR A 1 101 ? -6.954 -0.284 -10.561 1.00 87.81 101 TYR A C 1
ATOM 850 O O . TYR A 1 101 ? -7.083 -0.542 -9.370 1.00 87.81 101 TYR A O 1
ATOM 858 N N . ASN A 1 102 ? -7.887 0.357 -11.274 1.00 85.62 102 ASN A N 1
ATOM 859 C CA . ASN A 1 102 ? -9.127 0.847 -10.675 1.00 85.62 102 ASN A CA 1
ATOM 860 C C . ASN A 1 102 ? -9.940 -0.294 -10.037 1.00 85.62 102 ASN A C 1
ATOM 862 O O . ASN A 1 102 ? -10.446 -0.161 -8.930 1.00 85.62 102 ASN A O 1
ATOM 866 N N . LYS A 1 103 ? -9.998 -1.458 -10.697 1.00 86.69 103 LYS A N 1
ATOM 867 C CA . LYS A 1 103 ? -10.718 -2.631 -10.183 1.00 86.69 103 LYS A CA 1
ATOM 868 C C . LYS A 1 103 ? -1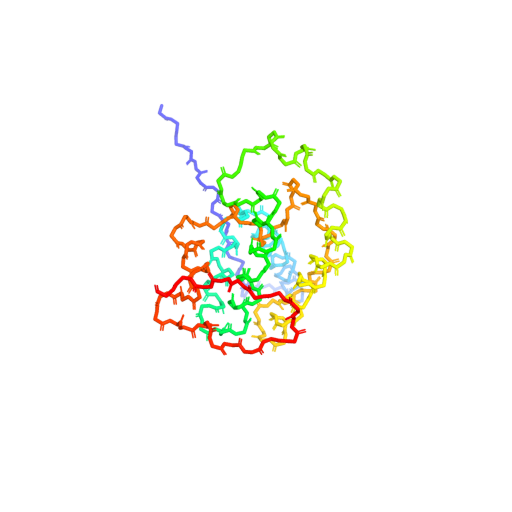0.076 -3.177 -8.910 1.00 86.69 103 LYS A C 1
ATOM 870 O O . LYS A 1 103 ? -10.774 -3.381 -7.928 1.00 86.69 103 LYS A O 1
ATOM 875 N N . ILE A 1 104 ? -8.757 -3.390 -8.917 1.00 88.50 104 ILE A N 1
ATOM 876 C CA . ILE A 1 104 ? -8.035 -3.921 -7.748 1.00 88.50 104 ILE A CA 1
ATOM 877 C C . ILE A 1 104 ? -8.131 -2.940 -6.573 1.00 88.50 104 ILE A C 1
ATOM 879 O O . ILE A 1 104 ? -8.401 -3.357 -5.452 1.00 88.50 104 ILE A O 1
ATOM 883 N N . HIS A 1 105 ? -7.957 -1.644 -6.843 1.00 89.62 105 HIS A N 1
ATOM 884 C CA . HIS A 1 105 ? -8.075 -0.580 -5.850 1.00 89.62 105 HIS A CA 1
ATOM 885 C C . HIS A 1 105 ? -9.462 -0.565 -5.193 1.00 89.62 105 HIS A C 1
ATOM 887 O O . HIS A 1 105 ? -9.560 -0.557 -3.969 1.00 89.62 105 HIS A O 1
ATOM 893 N N . ASN A 1 106 ? -10.535 -0.615 -5.987 1.00 85.88 106 ASN A N 1
ATOM 894 C CA . ASN A 1 106 ? -11.895 -0.582 -5.448 1.00 85.88 106 ASN A CA 1
ATOM 895 C C . ASN A 1 106 ? -12.228 -1.859 -4.670 1.00 85.88 106 ASN A C 1
ATOM 897 O O . ASN A 1 106 ? -12.712 -1.758 -3.551 1.00 85.88 106 ASN A O 1
ATOM 901 N N . ILE A 1 107 ? -11.863 -3.040 -5.187 1.00 88.50 107 ILE A N 1
ATOM 902 C CA . ILE A 1 107 ? -12.056 -4.314 -4.471 1.00 88.50 107 ILE A CA 1
ATOM 903 C C . ILE A 1 107 ? -11.309 -4.307 -3.133 1.00 88.50 107 ILE A C 1
ATOM 905 O O . ILE A 1 107 ? -11.832 -4.808 -2.139 1.00 88.50 107 ILE A O 1
ATOM 909 N N . PHE A 1 108 ? -10.097 -3.745 -3.086 1.00 91.12 108 PHE A N 1
ATOM 910 C CA . PHE A 1 108 ? -9.343 -3.607 -1.841 1.00 91.12 108 PHE A CA 1
ATOM 911 C C . PHE A 1 108 ? -10.112 -2.773 -0.812 1.00 91.12 108 PHE A C 1
ATOM 913 O O . PHE A 1 108 ? -10.287 -3.218 0.320 1.00 91.12 108 PHE A O 1
ATOM 920 N N . TRP A 1 109 ? -10.604 -1.595 -1.196 1.00 88.56 109 TRP A N 1
ATOM 921 C CA . TRP A 1 109 ? -11.320 -0.718 -0.270 1.00 88.56 109 TRP A CA 1
ATOM 922 C C . TRP A 1 109 ? -12.705 -1.234 0.119 1.00 88.56 109 TRP A C 1
ATOM 924 O O . TRP A 1 109 ? -13.070 -1.137 1.287 1.00 88.56 109 TRP A O 1
ATOM 934 N N . GLU A 1 110 ? -13.438 -1.850 -0.806 1.00 87.00 110 GLU A N 1
ATOM 935 C CA . GLU A 1 110 ? -14.695 -2.545 -0.504 1.00 87.00 110 GLU A CA 1
ATOM 936 C C . GLU A 1 110 ? -14.458 -3.682 0.496 1.00 87.00 110 GLU A C 1
ATOM 938 O O . GLU A 1 110 ? -15.176 -3.809 1.487 1.00 87.00 110 GLU A O 1
ATOM 943 N N . SER A 1 111 ? -13.394 -4.464 0.299 1.00 87.25 111 SER A N 1
ATOM 944 C CA . SER A 1 111 ? -13.016 -5.535 1.225 1.00 87.25 111 SER A CA 1
ATOM 945 C C . SER A 1 111 ? -12.604 -4.978 2.593 1.00 87.25 111 SER A C 1
ATOM 947 O O . SER A 1 111 ? -12.981 -5.536 3.619 1.00 87.25 111 SER A O 1
ATOM 949 N N . CYS A 1 112 ? -11.884 -3.852 2.637 1.00 86.88 112 CYS A N 1
ATOM 950 C CA . CYS A 1 112 ? -11.580 -3.149 3.886 1.00 86.88 112 CYS A CA 1
ATOM 951 C C . CYS A 1 112 ? -12.853 -2.701 4.615 1.00 86.88 112 CYS A C 1
ATOM 953 O O . CYS A 1 112 ? -12.912 -2.799 5.839 1.00 86.88 112 CYS A O 1
ATOM 955 N N . GLN A 1 113 ? -13.872 -2.233 3.895 1.00 85.31 113 GLN A N 1
ATOM 956 C CA . GLN A 1 113 ? -15.142 -1.835 4.495 1.00 85.31 113 GLN A CA 1
ATOM 957 C C . GLN A 1 113 ? -15.896 -3.041 5.074 1.00 85.31 113 GLN A C 1
ATOM 959 O O . GLN A 1 113 ? -16.346 -2.982 6.217 1.00 85.31 113 GLN A O 1
ATOM 964 N N . LEU A 1 114 ? -15.978 -4.150 4.330 1.00 85.31 114 LEU A N 1
ATOM 965 C CA . LEU A 1 114 ? -16.606 -5.397 4.795 1.00 85.31 114 LEU A CA 1
ATOM 966 C C . LEU A 1 114 ? -15.926 -5.964 6.053 1.00 85.31 114 LEU A C 1
ATOM 968 O O . LEU A 1 114 ? -16.588 -6.505 6.935 1.00 85.31 114 LEU A O 1
ATOM 972 N N . GLU A 1 115 ? -14.611 -5.789 6.156 1.00 83.12 115 GLU A N 1
ATOM 973 C CA . GLU A 1 115 ? -13.773 -6.217 7.283 1.00 83.12 115 GLU A CA 1
ATOM 974 C C . GLU A 1 115 ? -13.696 -5.179 8.427 1.00 83.12 115 GLU A C 1
ATOM 976 O O . GLU A 1 115 ? -12.858 -5.306 9.325 1.00 83.12 115 GLU A O 1
AT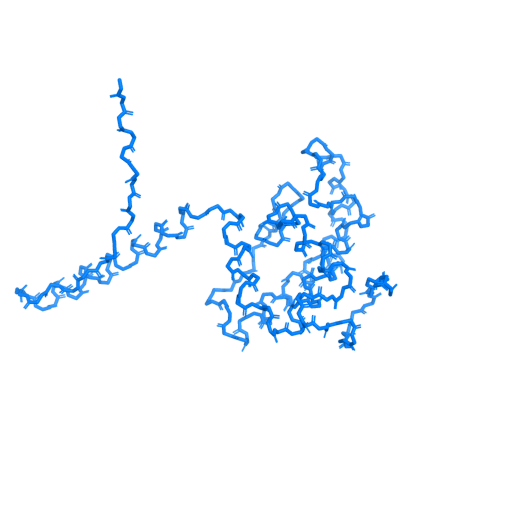OM 981 N N . ASN A 1 116 ? -14.535 -4.131 8.396 1.00 82.31 116 ASN A N 1
ATOM 982 C CA . ASN A 1 116 ? -14.563 -3.017 9.358 1.00 82.31 116 ASN A CA 1
ATOM 983 C C . ASN A 1 116 ? -13.192 -2.331 9.567 1.00 82.31 116 ASN A C 1
ATOM 985 O O . ASN A 1 116 ? -12.863 -1.867 10.659 1.00 82.31 116 ASN A O 1
ATOM 989 N N . VAL A 1 117 ? -12.359 -2.279 8.522 1.00 79.94 117 VAL A N 1
ATOM 990 C CA . VAL A 1 117 ? -11.042 -1.615 8.523 1.00 79.94 117 VAL A CA 1
ATOM 991 C C . VAL A 1 117 ? -11.154 -0.136 8.152 1.00 79.94 117 VAL A C 1
ATOM 993 O O . VAL A 1 117 ? -10.412 0.681 8.707 1.00 79.94 117 VAL A O 1
ATOM 996 N N . SER A 1 118 ? -12.063 0.207 7.235 1.00 75.94 118 SER A N 1
ATOM 997 C CA . SER A 1 118 ? -12.305 1.575 6.764 1.00 75.94 118 SER A CA 1
ATOM 998 C C . SER A 1 118 ? -13.770 1.976 6.934 1.00 75.94 118 SER A C 1
ATOM 1000 O O . SER A 1 118 ? -14.660 1.272 6.468 1.00 75.94 118 SER A O 1
ATOM 1002 N N . GLU A 1 119 ? -14.008 3.138 7.543 1.00 64.19 119 GLU A N 1
ATOM 1003 C CA . GLU A 1 119 ? -15.356 3.696 7.755 1.00 64.19 119 GLU A CA 1
ATOM 1004 C C . GLU A 1 119 ? -15.908 4.403 6.505 1.00 64.19 119 GLU A C 1
ATOM 1006 O O . GLU A 1 119 ? -17.119 4.511 6.331 1.00 64.19 119 GLU A O 1
ATOM 1011 N N . ASN A 1 120 ? -15.023 4.862 5.612 1.00 59.91 120 ASN A N 1
ATOM 1012 C CA . ASN A 1 120 ? -15.382 5.652 4.438 1.00 59.91 120 ASN A CA 1
ATOM 1013 C C . ASN A 1 120 ? -15.236 4.863 3.137 1.00 59.91 120 ASN A C 1
ATOM 1015 O O . ASN A 1 120 ? -14.324 4.053 2.969 1.00 59.91 120 ASN A O 1
ATOM 1019 N N . ASN A 1 121 ? -16.109 5.177 2.181 1.00 55.91 121 ASN A N 1
ATOM 1020 C CA . ASN A 1 121 ? -16.052 4.617 0.841 1.00 55.91 121 ASN A CA 1
ATOM 1021 C C . ASN A 1 121 ? -14.907 5.284 0.054 1.00 55.91 121 ASN A C 1
ATOM 1023 O O . ASN A 1 121 ? -15.019 6.428 -0.392 1.00 55.91 121 ASN A O 1
ATOM 1027 N N . HIS A 1 122 ? -13.775 4.595 -0.088 1.00 59.41 122 HIS A N 1
ATOM 1028 C CA . HIS A 1 122 ? -12.592 5.106 -0.787 1.00 59.41 122 HIS A CA 1
ATOM 1029 C C . HIS A 1 122 ? -12.701 4.893 -2.309 1.00 59.41 122 HIS A C 1
ATOM 1031 O O . HIS A 1 122 ? -11.885 4.212 -2.925 1.00 59.41 122 HIS A O 1
ATOM 1037 N N . SER A 1 123 ? -13.706 5.511 -2.935 1.00 52.97 123 SER A N 1
ATOM 1038 C CA . SER A 1 123 ? -13.889 5.532 -4.397 1.00 52.97 123 SER A CA 1
ATOM 1039 C C . SER A 1 123 ? -13.347 6.832 -5.008 1.00 52.97 123 SER A C 1
ATOM 1041 O O . SER A 1 123 ? -14.040 7.556 -5.720 1.00 52.97 123 SER A O 1
ATOM 1043 N N . LEU A 1 124 ? -12.107 7.198 -4.676 1.00 54.28 124 LEU A N 1
ATOM 1044 C CA . LEU A 1 124 ? -11.467 8.368 -5.279 1.00 54.28 124 LEU A CA 1
ATOM 1045 C C . LEU A 1 124 ? -10.578 7.941 -6.444 1.00 54.28 124 LEU A C 1
ATOM 1047 O O . LEU A 1 124 ? -9.790 7.001 -6.339 1.00 54.28 124 LEU A O 1
ATOM 1051 N N . GLY A 1 125 ? -10.702 8.664 -7.558 1.00 60.06 125 GLY A N 1
ATOM 1052 C CA . GLY A 1 125 ? -9.790 8.536 -8.686 1.00 60.06 125 GLY A CA 1
ATOM 1053 C C . GLY A 1 125 ? -8.364 8.847 -8.239 1.00 60.06 125 GLY A C 1
ATOM 1054 O O . GLY A 1 125 ? -8.101 9.889 -7.643 1.00 60.06 125 GLY A O 1
ATOM 1055 N N . PHE A 1 126 ? -7.448 7.931 -8.527 1.00 72.06 126 PHE A N 1
ATOM 1056 C CA . PHE A 1 126 ? -6.033 8.042 -8.194 1.00 72.06 126 PHE A CA 1
ATOM 1057 C C . PHE A 1 126 ? -5.205 8.130 -9.482 1.00 72.06 126 PHE A C 1
ATOM 1059 O O . PHE A 1 126 ? -5.626 7.663 -10.544 1.00 72.06 126 PHE A O 1
ATOM 1066 N N . ASN A 1 127 ? -4.050 8.791 -9.411 1.00 72.94 127 ASN A N 1
ATOM 1067 C CA . ASN A 1 127 ? -3.185 9.044 -10.564 1.00 72.94 127 ASN A CA 1
ATOM 1068 C C . ASN A 1 127 ? -1.754 8.556 -10.260 1.00 72.94 127 ASN A C 1
ATOM 1070 O O . ASN A 1 127 ? -1.459 8.248 -9.108 1.00 72.94 127 ASN A O 1
ATOM 1074 N N . PRO A 1 128 ? -0.847 8.442 -11.247 1.00 68.69 128 PRO A N 1
ATOM 1075 C CA . PRO A 1 128 ? 0.464 7.858 -10.983 1.00 68.69 128 PRO A CA 1
ATOM 1076 C C . PRO A 1 128 ? 1.302 8.713 -10.031 1.00 68.69 128 PRO A C 1
ATOM 1078 O O . PRO A 1 128 ? 2.088 8.154 -9.284 1.00 68.69 128 PRO A O 1
ATOM 1081 N N . ILE A 1 129 ? 1.128 10.037 -10.021 1.00 73.81 129 ILE A N 1
ATOM 1082 C CA . ILE A 1 129 ? 1.867 10.960 -9.144 1.00 73.81 129 ILE A CA 1
ATOM 1083 C C . ILE A 1 129 ? 1.375 10.837 -7.692 1.00 73.81 129 ILE A C 1
ATOM 1085 O O . ILE A 1 129 ? 2.166 10.954 -6.763 1.00 73.81 129 ILE A O 1
ATOM 1089 N N . SER A 1 130 ? 0.083 10.567 -7.498 1.00 74.25 130 SER A N 1
ATOM 1090 C CA . SER A 1 130 ? -0.545 10.378 -6.192 1.00 74.25 130 SER A CA 1
ATOM 1091 C C . SER A 1 130 ? -1.532 9.211 -6.244 1.00 74.25 130 SER A C 1
ATOM 1093 O O . SER A 1 130 ? -2.705 9.368 -6.601 1.00 74.25 130 SER A O 1
ATOM 1095 N N . ILE A 1 131 ? -1.036 8.021 -5.886 1.00 84.00 131 ILE A N 1
ATOM 1096 C CA . ILE A 1 131 ? -1.820 6.773 -5.821 1.00 84.00 131 ILE A CA 1
ATOM 1097 C C . ILE A 1 131 ? -2.611 6.688 -4.493 1.00 84.00 131 ILE A C 1
ATOM 1099 O O . ILE A 1 131 ? -3.343 5.735 -4.235 1.00 84.00 131 ILE A O 1
ATOM 1103 N N . GLY A 1 132 ? -2.511 7.714 -3.642 1.00 85.19 132 GLY A N 1
ATOM 1104 C CA . GLY A 1 132 ? -3.138 7.748 -2.322 1.00 85.19 132 GLY A CA 1
ATOM 1105 C C . GLY A 1 132 ? -2.391 6.878 -1.312 1.00 85.19 132 GLY A C 1
ATOM 1106 O O . GLY A 1 132 ? -1.185 6.681 -1.426 1.00 85.19 132 GLY A O 1
ATOM 1107 N N . ILE A 1 133 ? -3.100 6.353 -0.308 1.00 88.56 133 ILE A N 1
ATOM 1108 C CA . ILE A 1 133 ? -2.497 5.576 0.795 1.00 88.56 133 ILE A CA 1
ATOM 1109 C C . ILE A 1 133 ? -1.829 4.291 0.281 1.00 88.56 133 ILE A C 1
ATOM 1111 O O . ILE A 1 133 ? -0.789 3.894 0.800 1.00 88.56 133 ILE A O 1
ATOM 1115 N N . LEU A 1 134 ? -2.374 3.676 -0.775 1.00 91.50 134 LEU A N 1
ATOM 1116 C CA . LEU A 1 134 ? -1.860 2.421 -1.335 1.00 91.50 134 LEU A CA 1
ATOM 1117 C C . LEU A 1 134 ? -0.585 2.591 -2.169 1.00 91.50 134 LEU A C 1
ATOM 1119 O O . LEU A 1 134 ? -0.055 1.594 -2.659 1.00 91.50 134 LEU A O 1
ATOM 1123 N N . ASP A 1 135 ? -0.090 3.817 -2.346 1.00 91.44 135 ASP A N 1
ATOM 1124 C CA . ASP A 1 135 ? 1.152 4.070 -3.071 1.00 91.44 135 ASP A CA 1
ATOM 1125 C C . ASP A 1 135 ? 2.321 3.290 -2.446 1.00 91.44 135 ASP A C 1
ATOM 1127 O O . ASP A 1 135 ? 2.574 3.457 -1.249 1.00 91.44 135 ASP A O 1
ATOM 1131 N N . PRO A 1 136 ? 3.070 2.479 -3.220 1.00 92.31 136 PRO A N 1
ATOM 1132 C CA . PRO A 1 136 ? 4.240 1.758 -2.724 1.00 92.31 136 PRO A CA 1
ATOM 1133 C C . PRO A 1 136 ? 5.229 2.616 -1.923 1.00 92.31 136 PRO A C 1
ATOM 1135 O O . PRO A 1 136 ? 5.850 2.111 -0.991 1.00 92.31 136 PRO A O 1
ATOM 1138 N N . ARG A 1 137 ? 5.366 3.910 -2.242 1.00 91.62 137 ARG A N 1
ATOM 1139 C CA . ARG A 1 137 ? 6.274 4.839 -1.541 1.00 91.62 137 ARG A CA 1
ATOM 1140 C C . ARG A 1 137 ? 5.882 5.128 -0.096 1.00 91.62 137 ARG A C 1
ATOM 1142 O O . ARG A 1 137 ? 6.727 5.553 0.688 1.00 91.62 137 ARG A O 1
ATOM 1149 N N . ASN A 1 138 ? 4.622 4.900 0.265 1.00 90.94 138 ASN A N 1
ATOM 1150 C CA . ASN A 1 138 ? 4.173 5.091 1.639 1.00 90.94 138 ASN A CA 1
ATOM 1151 C C . ASN A 1 138 ? 4.604 3.943 2.563 1.00 90.94 138 ASN A C 1
ATOM 1153 O O . ASN A 1 138 ? 4.454 4.053 3.777 1.00 90.94 138 ASN A O 1
ATOM 1157 N N . PHE A 1 139 ? 5.125 2.844 2.010 1.00 92.56 139 PHE A N 1
ATOM 1158 C CA . PHE A 1 139 ? 5.504 1.654 2.762 1.00 92.56 139 PHE A CA 1
ATOM 1159 C C . PHE A 1 139 ? 7.018 1.591 2.946 1.00 92.56 139 PHE A C 1
ATOM 1161 O O . PHE A 1 139 ? 7.799 1.890 2.036 1.00 92.56 139 PHE A O 1
ATOM 1168 N N . SER A 1 140 ? 7.446 1.134 4.126 1.00 92.19 140 SER A N 1
ATOM 1169 C CA . SER A 1 140 ? 8.862 0.874 4.379 1.00 92.19 140 SER A CA 1
ATOM 1170 C C . SER A 1 140 ? 9.413 -0.142 3.367 1.00 92.19 140 SER A C 1
ATOM 1172 O O . SER A 1 140 ? 8.686 -0.996 2.853 1.00 92.19 140 SER A O 1
ATOM 1174 N N . THR A 1 141 ? 10.719 -0.082 3.082 1.00 92.56 141 THR A N 1
ATOM 1175 C CA . THR A 1 141 ? 11.348 -1.048 2.159 1.00 92.56 141 THR A CA 1
ATOM 1176 C C . THR A 1 141 ? 11.176 -2.488 2.628 1.00 92.56 141 THR A C 1
ATOM 1178 O O . THR A 1 141 ? 11.027 -3.381 1.797 1.00 92.56 141 THR A O 1
ATOM 1181 N N . ASP A 1 142 ? 11.184 -2.711 3.937 1.00 93.50 142 ASP A N 1
ATOM 1182 C CA . ASP A 1 142 ? 10.980 -4.030 4.517 1.00 93.50 142 ASP A CA 1
ATOM 1183 C C . ASP A 1 142 ? 9.539 -4.518 4.310 1.00 93.50 142 ASP A C 1
ATOM 1185 O O . ASP A 1 142 ? 9.322 -5.569 3.710 1.00 93.50 142 ASP A O 1
ATOM 1189 N N . THR A 1 143 ? 8.549 -3.694 4.668 1.00 93.31 143 THR A N 1
ATOM 1190 C CA . THR A 1 143 ? 7.126 -3.998 4.461 1.00 93.31 143 THR A CA 1
ATOM 1191 C C . THR A 1 143 ? 6.813 -4.263 2.991 1.00 93.31 143 THR A C 1
ATOM 1193 O O . THR A 1 143 ? 6.133 -5.234 2.674 1.00 93.31 143 THR A O 1
ATOM 1196 N N . TYR A 1 144 ? 7.338 -3.443 2.076 1.00 94.12 144 TYR A N 1
ATOM 1197 C CA . TYR A 1 144 ? 7.145 -3.645 0.641 1.00 94.12 144 TYR A CA 1
ATOM 1198 C C . TYR A 1 144 ? 7.724 -4.989 0.175 1.00 94.12 144 TYR A C 1
ATOM 1200 O O . TYR A 1 144 ? 7.045 -5.741 -0.519 1.00 94.12 144 TYR A O 1
ATOM 1208 N N . LYS A 1 145 ? 8.952 -5.337 0.586 1.00 93.69 145 LYS A N 1
ATOM 1209 C CA . LYS A 1 145 ? 9.572 -6.629 0.238 1.00 93.69 145 LYS A CA 1
ATOM 1210 C C . LYS A 1 145 ? 8.782 -7.818 0.779 1.00 93.69 145 LYS A C 1
ATOM 1212 O O . LYS A 1 145 ? 8.572 -8.777 0.045 1.00 93.69 145 LYS A O 1
ATOM 1217 N N . GLN A 1 146 ? 8.329 -7.735 2.026 1.00 94.44 146 GLN A N 1
ATOM 1218 C CA . GLN A 1 146 ? 7.462 -8.731 2.652 1.00 94.44 146 GLN A CA 1
ATOM 1219 C C . GLN A 1 146 ? 6.147 -8.902 1.868 1.00 94.44 146 GLN A C 1
ATOM 1221 O O . GLN A 1 146 ? 5.769 -10.006 1.475 1.00 94.44 146 GLN A O 1
ATOM 1226 N N . LEU A 1 147 ? 5.495 -7.797 1.492 1.00 93.38 147 LEU A N 1
ATOM 1227 C CA . LEU A 1 147 ? 4.300 -7.854 0.648 1.00 93.38 147 LEU A CA 1
ATOM 1228 C C . LEU A 1 147 ? 4.563 -8.545 -0.700 1.00 93.38 147 LEU A C 1
ATOM 1230 O O . LEU A 1 147 ? 3.720 -9.304 -1.180 1.00 93.38 147 LEU A O 1
ATOM 1234 N N . GLN A 1 148 ? 5.729 -8.309 -1.306 1.00 93.75 148 GLN A N 1
ATOM 1235 C CA . GLN A 1 148 ? 6.114 -8.929 -2.578 1.00 93.75 148 GLN A CA 1
ATOM 1236 C C . GLN A 1 148 ? 6.580 -10.391 -2.448 1.00 93.75 148 GLN A C 1
ATOM 1238 O O . GLN A 1 148 ? 6.587 -11.100 -3.451 1.00 93.75 148 GLN A O 1
ATOM 1243 N N . SER A 1 149 ? 6.926 -10.874 -1.249 1.00 92.75 149 SER A N 1
ATOM 1244 C CA . SER A 1 149 ? 7.244 -12.292 -1.006 1.00 92.75 149 SER A CA 1
ATOM 1245 C C . SER A 1 149 ? 6.009 -13.146 -0.702 1.00 92.75 149 SER A C 1
ATOM 1247 O O . SER A 1 149 ? 6.093 -14.371 -0.703 1.00 92.75 149 SER A O 1
ATOM 1249 N N . GLY A 1 150 ? 4.856 -12.514 -0.462 1.00 91.62 150 GLY A N 1
ATOM 1250 C CA . GLY A 1 150 ? 3.631 -13.211 -0.069 1.00 91.62 150 GLY A CA 1
ATOM 1251 C C . GLY A 1 150 ? 3.543 -13.495 1.433 1.00 91.62 150 GLY A C 1
ATOM 1252 O O . GLY A 1 150 ? 2.693 -14.282 1.850 1.00 91.62 150 GLY A O 1
ATOM 1253 N N . LYS A 1 151 ? 4.410 -12.877 2.249 1.00 93.44 151 LYS A N 1
ATOM 1254 C CA . LYS A 1 151 ? 4.450 -13.055 3.706 1.00 93.44 151 LYS A CA 1
ATOM 1255 C C . LYS A 1 151 ? 4.640 -11.725 4.416 1.00 93.44 151 LYS A C 1
ATOM 1257 O O . LYS A 1 151 ? 5.577 -11.006 4.100 1.00 93.44 151 LYS A O 1
ATOM 1262 N N . LEU A 1 152 ? 3.810 -11.429 5.413 1.00 93.69 152 LEU A N 1
ATOM 1263 C CA . LEU A 1 152 ? 3.986 -10.277 6.299 1.00 93.69 152 LEU A CA 1
ATOM 1264 C C . LEU A 1 152 ? 4.133 -10.767 7.744 1.00 93.69 152 LEU A C 1
ATOM 1266 O O . LEU A 1 152 ? 3.188 -11.284 8.337 1.00 93.69 152 LEU A O 1
ATOM 1270 N N . GLY A 1 153 ? 5.330 -10.629 8.313 1.00 91.25 153 GLY A N 1
ATOM 1271 C CA . GLY A 1 153 ? 5.677 -11.219 9.602 1.00 91.25 153 GLY A CA 1
ATOM 1272 C C . GLY A 1 153 ? 5.483 -12.739 9.586 1.00 91.25 153 GLY A C 1
ATOM 1273 O O . GLY A 1 153 ? 6.101 -13.445 8.792 1.00 91.25 153 GLY A O 1
ATOM 1274 N N . SER A 1 154 ? 4.610 -13.243 10.458 1.00 90.81 154 SER A N 1
ATOM 1275 C CA . SER A 1 154 ? 4.231 -14.661 10.526 1.00 90.81 154 SER A CA 1
ATOM 1276 C C . SER A 1 154 ? 3.070 -15.044 9.597 1.00 90.81 154 SER A C 1
ATOM 1278 O O . SER A 1 154 ? 2.750 -16.228 9.487 1.00 90.81 154 SER A O 1
ATOM 1280 N N . VAL A 1 155 ? 2.424 -14.077 8.937 1.00 93.12 155 VAL A N 1
ATOM 1281 C CA . VAL A 1 155 ? 1.228 -14.310 8.122 1.00 93.12 155 VAL A CA 1
ATOM 1282 C C . VAL A 1 155 ? 1.624 -14.575 6.674 1.00 93.12 155 VAL A C 1
ATOM 1284 O O . VAL A 1 155 ? 2.057 -13.675 5.956 1.00 93.12 155 VAL A O 1
ATOM 1287 N N . ASP A 1 156 ? 1.443 -15.820 6.235 1.00 92.69 156 ASP A N 1
ATOM 1288 C CA . ASP A 1 156 ? 1.580 -16.232 4.836 1.00 92.69 156 ASP A CA 1
ATOM 1289 C C . ASP A 1 156 ? 0.238 -16.085 4.110 1.00 92.69 156 ASP A C 1
ATOM 1291 O O . ASP A 1 156 ? -0.765 -16.669 4.529 1.00 92.69 156 ASP A O 1
ATOM 1295 N N . PHE A 1 157 ? 0.218 -15.286 3.047 1.00 92.06 157 PHE A N 1
ATOM 1296 C CA . PHE A 1 157 ? -0.940 -15.071 2.176 1.00 92.06 157 PHE A CA 1
ATOM 1297 C C . PHE A 1 157 ? -0.633 -15.447 0.719 1.00 92.06 157 PHE A C 1
ATOM 1299 O O . PHE A 1 157 ? -1.405 -15.134 -0.190 1.00 92.06 157 PHE A O 1
ATOM 1306 N N . SER A 1 158 ? 0.488 -16.131 0.477 1.00 88.06 158 SER A N 1
ATOM 1307 C CA . SER A 1 158 ? 0.878 -16.600 -0.853 1.00 88.06 158 SER A CA 1
ATOM 1308 C C . SER A 1 158 ? -0.062 -17.679 -1.398 1.00 88.06 158 SER A C 1
ATOM 1310 O O . SER A 1 158 ? -0.129 -17.871 -2.614 1.00 88.06 158 SER A O 1
ATOM 1312 N N . ASP A 1 159 ? -0.798 -18.360 -0.516 1.00 84.69 159 ASP A N 1
ATOM 1313 C CA . ASP A 1 159 ? -1.760 -19.432 -0.784 1.00 84.69 159 ASP A CA 1
ATOM 1314 C C . ASP A 1 159 ? -3.170 -18.930 -1.128 1.00 84.69 159 ASP A C 1
ATOM 1316 O O . ASP A 1 159 ? -3.975 -19.698 -1.661 1.00 84.69 159 ASP A O 1
ATOM 1320 N N . VAL A 1 160 ? -3.456 -17.648 -0.884 1.00 83.06 160 VAL A N 1
ATOM 1321 C CA . VAL A 1 160 ? -4.758 -17.037 -1.162 1.00 83.06 160 VAL A CA 1
ATOM 1322 C C . VAL A 1 160 ? -5.110 -17.181 -2.645 1.00 83.06 160 VAL A C 1
ATOM 1324 O O . VAL A 1 160 ? -4.355 -16.790 -3.540 1.00 83.06 160 VAL A O 1
ATOM 1327 N N . GLN A 1 161 ? -6.286 -17.752 -2.909 1.00 67.69 161 GLN A N 1
ATOM 1328 C CA . GLN A 1 161 ? -6.839 -17.875 -4.254 1.00 67.69 161 GLN A CA 1
ATOM 1329 C C . GLN A 1 161 ? -7.727 -16.662 -4.543 1.00 67.69 161 GLN A C 1
ATOM 1331 O O . GLN A 1 161 ? -8.790 -16.501 -3.949 1.00 67.69 161 GLN A O 1
ATOM 1336 N N . GLY A 1 162 ? -7.285 -15.792 -5.451 1.00 61.22 162 GLY A N 1
ATOM 1337 C CA . GLY A 1 162 ? -8.084 -14.675 -5.952 1.00 61.22 162 GLY A CA 1
ATOM 1338 C C . GLY A 1 162 ? -8.725 -14.966 -7.305 1.00 61.22 162 GLY A C 1
ATOM 1339 O O . GLY A 1 162 ? -8.177 -15.703 -8.119 1.00 61.22 162 GLY A O 1
ATOM 1340 N N . ILE A 1 163 ? -9.841 -14.292 -7.593 1.00 53.31 163 ILE A N 1
ATOM 1341 C CA . ILE A 1 163 ? -10.523 -14.299 -8.903 1.00 53.31 163 ILE A CA 1
ATOM 1342 C C . ILE A 1 163 ? -9.841 -13.315 -9.881 1.00 53.31 163 ILE A C 1
ATOM 1344 O O . ILE A 1 163 ? -10.491 -12.655 -10.689 1.00 53.31 163 ILE A O 1
ATOM 1348 N N . THR A 1 164 ? -8.524 -13.118 -9.768 1.00 52.50 164 THR A N 1
ATOM 1349 C CA . THR A 1 164 ? -7.792 -12.128 -10.571 1.00 52.50 164 THR A CA 1
ATOM 1350 C C . THR A 1 164 ? -6.853 -12.836 -11.548 1.00 52.50 164 THR A C 1
ATOM 1352 O O . THR A 1 164 ? -6.202 -13.822 -11.215 1.00 52.50 164 THR A O 1
ATOM 1355 N N . PHE A 1 165 ? -6.758 -12.325 -12.778 1.00 52.41 165 PHE A N 1
ATOM 1356 C CA . PHE A 1 165 ? -5.905 -12.882 -13.843 1.00 52.41 165 PHE A CA 1
ATOM 1357 C C . PHE A 1 165 ? -4.400 -12.599 -13.647 1.00 52.41 165 PHE A C 1
ATOM 1359 O O . PHE A 1 165 ? -3.603 -12.779 -14.567 1.00 52.41 165 PHE A O 1
ATOM 1366 N N . SER A 1 166 ? -4.004 -12.112 -12.470 1.00 57.56 166 SER A N 1
ATOM 1367 C CA . SER A 1 166 ? -2.675 -11.585 -12.182 1.00 57.56 166 SER A CA 1
ATOM 1368 C C . SER A 1 166 ? -2.200 -12.084 -10.819 1.00 57.56 166 SER A C 1
ATOM 1370 O O . SER A 1 166 ? -2.693 -11.631 -9.790 1.00 57.56 166 SER A O 1
ATOM 1372 N N . ARG A 1 167 ? -1.204 -12.977 -10.802 1.00 59.19 167 ARG A N 1
ATOM 1373 C CA . ARG A 1 167 ? -0.545 -13.437 -9.571 1.00 59.19 167 ARG A CA 1
ATOM 1374 C C . ARG A 1 167 ? 0.904 -12.945 -9.544 1.00 59.19 167 ARG A C 1
ATOM 1376 O O . ARG A 1 167 ? 1.606 -13.156 -10.537 1.00 59.19 167 ARG A O 1
ATOM 1383 N N . PRO A 1 168 ? 1.368 -12.304 -8.457 1.00 64.31 168 PRO A N 1
ATOM 1384 C CA . PRO A 1 168 ? 2.788 -12.043 -8.282 1.00 64.31 168 PRO A CA 1
ATOM 1385 C C . PRO A 1 168 ? 3.546 -13.379 -8.272 1.00 64.31 168 PRO A C 1
ATOM 1387 O O . PRO A 1 168 ? 3.073 -14.336 -7.649 1.00 64.31 168 PRO A O 1
ATOM 1390 N N . PRO A 1 169 ? 4.703 -13.491 -8.945 1.00 70.12 169 PRO A N 1
ATOM 1391 C CA . PRO A 1 169 ? 5.580 -14.634 -8.782 1.00 70.12 169 PRO A CA 1
ATOM 1392 C C . PRO A 1 169 ? 6.257 -14.493 -7.418 1.00 70.12 169 PRO A C 1
ATOM 1394 O O . PRO A 1 169 ? 7.353 -13.946 -7.317 1.00 70.12 169 PRO A O 1
ATOM 1397 N N . TYR A 1 170 ? 5.571 -14.923 -6.358 1.00 71.94 170 TYR A N 1
ATOM 1398 C CA . TYR A 1 170 ? 6.143 -14.957 -5.018 1.00 71.94 170 TYR A CA 1
ATOM 1399 C C . TYR A 1 170 ? 7.422 -15.797 -5.068 1.00 71.94 170 TYR A C 1
ATOM 1401 O O . TYR A 1 170 ? 7.378 -16.986 -5.399 1.00 71.94 170 TYR A O 1
ATOM 1409 N N . GLN A 1 171 ? 8.567 -15.162 -4.819 1.00 52.47 171 GLN A N 1
ATOM 1410 C CA . GLN A 1 171 ? 9.836 -15.872 -4.718 1.00 52.47 171 GLN A CA 1
ATOM 1411 C C . GLN A 1 171 ? 9.778 -16.727 -3.449 1.00 52.47 171 GLN A C 1
ATOM 1413 O O . GLN A 1 171 ? 9.542 -16.197 -2.364 1.00 52.47 171 GLN A O 1
ATOM 1418 N N . ARG A 1 172 ? 9.901 -18.047 -3.623 1.00 43.59 172 ARG A N 1
ATOM 1419 C CA . ARG A 1 172 ? 9.988 -19.014 -2.524 1.00 43.59 172 ARG A CA 1
ATOM 1420 C C . ARG A 1 172 ? 11.366 -18.992 -1.887 1.00 43.59 172 ARG A C 1
ATOM 1422 O O . ARG A 1 172 ? 12.343 -18.840 -2.652 1.00 43.59 172 ARG A O 1
#